Protein AF-A0A1L9B0I2-F1 (afdb_monomer_lite)

Organism: NCBI:txid83449

Foldseek 3Di:
DDDDPVDDQVVVQVVVQVVCVVVVPPDPDDDDPPDDDDRDDDDPQDGWPDPDPVCLVVTLRSLQVLLVQQQVQVLQPHACVVDPPPDSDPHNDRSDAQPRPCNVVSNVSNCVRPNRSHDDDHD

Sequence (123 aa):
MVVDLSLPLRLQAQLAIQFRDMSHHVDENKDPSGVSFDDAQLDVFDLGAAIDYDQRYDDPAYWRIRGREQQLMDFSGGAQSDTGKPHRTENVVRAVAKDNPRGRRFHDAATIRWGELHRYTGY

Structure (mmCIF, N/CA/C/O backbone):
data_AF-A0A1L9B0I2-F1
#
_entry.id   AF-A0A1L9B0I2-F1
#
loop_
_atom_site.group_PDB
_atom_site.id
_atom_site.type_symbol
_atom_site.label_atom_id
_atom_site.label_alt_id
_atom_site.label_comp_id
_atom_site.label_asym_id
_atom_site.label_entity_id
_atom_site.label_seq_id
_atom_site.pdbx_PDB_ins_code
_atom_site.Cartn_x
_atom_site.Cartn_y
_atom_site.Cartn_z
_atom_site.occupancy
_atom_sit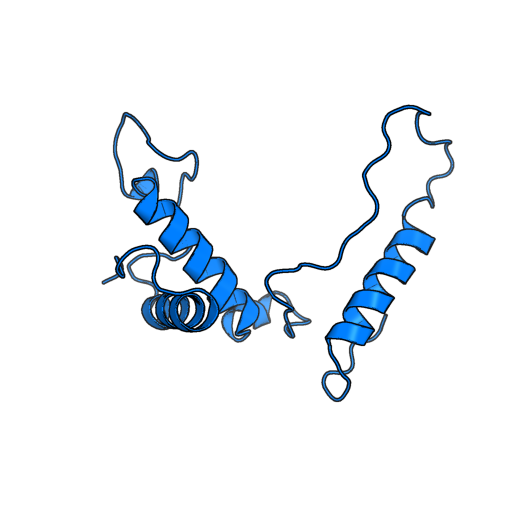e.B_iso_or_equiv
_atom_site.auth_seq_id
_atom_site.auth_comp_id
_atom_site.auth_asym_id
_atom_site.auth_atom_id
_atom_site.pdbx_PDB_model_num
ATOM 1 N N . MET A 1 1 ? 1.052 -2.260 -24.621 1.00 78.75 1 MET A N 1
ATOM 2 C CA . MET A 1 1 ? 2.464 -2.053 -24.228 1.00 78.75 1 MET A CA 1
ATOM 3 C C . MET A 1 1 ? 2.987 -3.354 -23.637 1.00 78.75 1 MET A C 1
ATOM 5 O O . MET A 1 1 ? 2.240 -3.991 -22.908 1.00 78.75 1 MET A O 1
ATOM 9 N N . VAL A 1 2 ? 4.210 -3.767 -23.968 1.00 84.94 2 VAL A N 1
ATOM 10 C CA . VAL A 1 2 ? 4.883 -4.901 -23.309 1.00 84.94 2 VAL A CA 1
ATOM 11 C C . VAL A 1 2 ? 5.690 -4.346 -22.136 1.00 84.94 2 VAL A C 1
ATOM 13 O O . VAL A 1 2 ? 6.371 -3.340 -22.320 1.00 84.94 2 VAL A O 1
ATOM 16 N N . VAL A 1 3 ? 5.591 -4.962 -20.955 1.00 87.62 3 VAL A N 1
ATOM 17 C CA . VAL A 1 3 ? 6.395 -4.578 -19.783 1.00 87.62 3 VAL A CA 1
ATOM 18 C C . VAL A 1 3 ? 7.616 -5.485 -19.688 1.00 87.62 3 VAL A C 1
ATOM 20 O O . VAL A 1 3 ? 7.481 -6.707 -19.650 1.00 87.62 3 VAL A O 1
ATOM 23 N N . ASP A 1 4 ? 8.797 -4.881 -19.638 1.00 90.88 4 ASP A N 1
ATOM 24 C CA . ASP A 1 4 ? 10.081 -5.555 -19.471 1.00 90.88 4 ASP A CA 1
ATOM 25 C C . ASP A 1 4 ? 10.647 -5.250 -18.080 1.00 90.88 4 ASP A C 1
ATOM 27 O O . ASP A 1 4 ? 11.116 -4.145 -17.803 1.00 90.88 4 ASP A O 1
ATOM 31 N N . LEU A 1 5 ? 10.621 -6.240 -17.188 1.00 89.25 5 LEU A N 1
ATOM 32 C CA . LEU A 1 5 ? 11.089 -6.085 -15.808 1.00 89.25 5 LEU A CA 1
ATOM 33 C C . LEU A 1 5 ? 12.617 -5.921 -15.691 1.00 89.25 5 LEU A C 1
ATOM 35 O O . LEU A 1 5 ? 13.108 -5.625 -14.602 1.00 89.25 5 LEU A O 1
ATOM 39 N N . SER A 1 6 ? 13.372 -6.082 -16.784 1.00 92.25 6 SER A N 1
ATOM 40 C CA . SER A 1 6 ? 14.804 -5.762 -16.829 1.00 92.25 6 SER A CA 1
ATOM 41 C C . SER A 1 6 ? 15.086 -4.268 -17.043 1.00 92.25 6 SER A C 1
ATOM 43 O O . SER A 1 6 ? 16.212 -3.814 -16.830 1.00 92.25 6 SER A O 1
ATOM 45 N N . LEU A 1 7 ? 14.067 -3.487 -17.419 1.00 92.50 7 LEU A N 1
ATOM 46 C CA . LEU A 1 7 ? 14.164 -2.048 -17.652 1.00 92.50 7 LEU A CA 1
ATOM 47 C C . LEU A 1 7 ? 13.586 -1.238 -16.477 1.00 92.50 7 LEU A C 1
ATOM 49 O O . LEU A 1 7 ? 12.742 -1.726 -15.724 1.00 92.50 7 LEU A O 1
ATOM 53 N N . PRO A 1 8 ? 13.971 0.044 -16.319 1.00 93.12 8 PRO A N 1
ATOM 54 C CA . PRO A 1 8 ? 13.433 0.891 -15.257 1.00 93.12 8 PRO A CA 1
ATOM 55 C C . PRO A 1 8 ? 11.900 1.025 -15.322 1.00 93.12 8 PRO A C 1
ATOM 57 O O . PRO A 1 8 ? 11.357 1.599 -16.268 1.00 93.12 8 PRO A O 1
ATOM 60 N N . LEU A 1 9 ? 11.199 0.558 -14.281 1.00 91.56 9 LEU A N 1
ATOM 61 C CA . LEU A 1 9 ? 9.727 0.588 -14.198 1.00 91.56 9 LEU A CA 1
ATOM 62 C C . LEU A 1 9 ? 9.144 1.996 -14.347 1.00 91.56 9 LEU A C 1
ATOM 64 O O . LEU A 1 9 ? 8.114 2.173 -14.987 1.00 91.56 9 LEU A O 1
ATOM 68 N N . ARG A 1 10 ? 9.817 3.019 -13.807 1.00 92.00 10 ARG A N 1
ATOM 69 C CA . ARG A 1 10 ? 9.334 4.406 -13.866 1.00 92.00 10 ARG A CA 1
ATOM 70 C C . ARG A 1 10 ? 9.176 4.918 -15.297 1.00 92.00 10 ARG A C 1
ATOM 72 O O . ARG A 1 10 ? 8.174 5.559 -15.591 1.00 92.00 10 ARG A O 1
ATOM 79 N N . LEU A 1 11 ? 10.141 4.625 -16.171 1.00 92.00 11 LEU A N 1
ATOM 80 C CA . LEU A 1 11 ? 10.074 5.035 -17.576 1.00 92.00 11 LEU A CA 1
ATOM 81 C C . LEU A 1 11 ? 8.923 4.322 -18.286 1.00 92.00 11 LEU A C 1
ATOM 83 O O . LEU A 1 11 ? 8.157 4.946 -19.010 1.00 92.00 11 LEU A O 1
ATOM 87 N N . GLN A 1 12 ? 8.760 3.026 -18.021 1.00 93.50 12 GLN A N 1
ATOM 88 C CA . GLN A 1 12 ? 7.673 2.238 -18.598 1.00 93.50 12 GLN A CA 1
ATOM 89 C C . GLN A 1 12 ? 6.298 2.716 -18.118 1.00 93.50 12 GLN A C 1
ATOM 91 O O . GLN A 1 12 ? 5.375 2.807 -18.918 1.00 93.50 12 GLN A O 1
ATOM 96 N N . ALA A 1 13 ? 6.161 3.094 -16.846 1.00 92.00 13 ALA A N 1
ATOM 97 C CA . ALA A 1 13 ? 4.916 3.631 -16.306 1.00 92.00 13 ALA A CA 1
ATOM 98 C C . ALA A 1 13 ? 4.578 5.026 -16.872 1.00 92.00 13 ALA A C 1
ATOM 100 O O . ALA A 1 13 ? 3.419 5.309 -17.163 1.00 92.00 13 ALA A O 1
ATOM 101 N N . GLN A 1 14 ? 5.583 5.879 -17.107 1.00 92.62 14 GLN A N 1
ATOM 102 C CA . GLN A 1 14 ? 5.397 7.155 -17.813 1.00 92.62 14 GLN A CA 1
ATOM 103 C C . GLN A 1 14 ? 4.932 6.944 -19.259 1.00 92.62 14 GLN A C 1
ATOM 105 O O . GLN A 1 14 ? 4.002 7.608 -19.709 1.00 92.62 14 GLN A O 1
ATOM 110 N N . LEU A 1 15 ? 5.537 5.989 -19.971 1.00 91.44 15 LEU A N 1
ATOM 111 C CA . LEU A 1 15 ? 5.108 5.617 -21.321 1.00 91.44 15 LEU A CA 1
ATOM 112 C C . LEU A 1 15 ? 3.688 5.034 -21.326 1.00 91.44 15 LEU A C 1
ATOM 114 O O . LEU A 1 15 ? 2.910 5.336 -22.224 1.00 91.44 15 LEU A O 1
ATOM 118 N N . ALA A 1 16 ? 3.324 4.240 -20.314 1.00 89.62 16 ALA A N 1
ATOM 119 C CA . ALA A 1 16 ? 1.978 3.685 -20.180 1.00 89.62 16 ALA A CA 1
ATOM 120 C C . ALA A 1 16 ? 0.906 4.781 -20.085 1.00 89.62 16 ALA A C 1
ATOM 122 O O . ALA A 1 16 ? -0.139 4.659 -20.721 1.00 89.62 16 ALA A O 1
ATOM 123 N N . ILE A 1 17 ? 1.182 5.857 -19.340 1.00 88.88 17 ILE A N 1
ATOM 124 C CA . ILE A 1 17 ? 0.307 7.034 -19.255 1.00 88.88 17 ILE A CA 1
ATOM 125 C C . ILE A 1 17 ? 0.182 7.713 -20.616 1.00 88.88 17 ILE A C 1
ATOM 127 O O . ILE A 1 17 ? -0.930 7.892 -21.095 1.00 88.88 17 ILE A O 1
ATOM 131 N N . GLN A 1 18 ? 1.303 7.988 -21.287 1.00 86.38 18 GLN A N 1
ATOM 132 C CA . GLN A 1 18 ? 1.279 8.608 -22.616 1.00 86.38 18 GLN A CA 1
ATOM 133 C C . GLN A 1 18 ? 0.472 7.775 -23.622 1.00 86.38 18 GLN A C 1
ATOM 135 O O . GLN A 1 18 ? -0.327 8.320 -24.378 1.00 86.38 18 GLN A O 1
ATOM 140 N N . PHE A 1 19 ? 0.626 6.446 -23.609 1.00 85.50 19 PHE A N 1
ATOM 141 C CA . PHE A 1 19 ? -0.163 5.559 -24.465 1.00 85.50 19 PHE A CA 1
ATOM 142 C C . PHE A 1 19 ? -1.644 5.535 -24.098 1.00 85.50 19 PHE A C 1
ATOM 144 O O . PHE A 1 19 ? -2.479 5.475 -25.004 1.00 85.50 19 PHE A O 1
ATOM 151 N N . ARG A 1 20 ? -1.979 5.577 -22.801 1.00 81.56 20 ARG A N 1
ATOM 152 C CA . ARG A 1 20 ? -3.364 5.727 -22.351 1.00 81.56 20 ARG A CA 1
ATOM 153 C C . ARG A 1 20 ? -3.936 7.023 -22.906 1.00 81.56 20 ARG A C 1
ATOM 155 O O . ARG A 1 20 ? -4.949 6.944 -23.580 1.00 81.56 20 ARG A O 1
ATOM 162 N N . ASP A 1 21 ? -3.292 8.164 -22.682 1.00 78.94 21 ASP A N 1
ATOM 163 C CA . ASP A 1 21 ? -3.812 9.481 -23.071 1.00 78.94 21 ASP A CA 1
ATOM 164 C C . ASP A 1 21 ? -3.982 9.602 -24.591 1.00 78.94 21 ASP A C 1
ATOM 166 O O . ASP A 1 21 ? -5.009 10.081 -25.064 1.00 78.94 21 ASP A O 1
ATOM 170 N N . MET A 1 22 ? -3.047 9.046 -25.373 1.00 76.19 22 MET A N 1
ATOM 171 C CA . MET A 1 22 ? -3.191 8.923 -26.832 1.00 76.19 22 MET A CA 1
ATOM 172 C C . MET A 1 22 ? -4.399 8.073 -27.264 1.00 76.19 22 MET A C 1
ATOM 174 O O . MET A 1 22 ? -4.879 8.230 -28.385 1.00 76.19 22 MET A O 1
ATOM 178 N N . SER A 1 23 ? -4.865 7.158 -26.410 1.00 71.94 23 SER A N 1
ATOM 179 C CA . SER A 1 23 ? -5.941 6.198 -26.703 1.00 71.94 23 SER A CA 1
ATOM 180 C C . SER A 1 23 ? -7.256 6.501 -25.966 1.00 71.94 23 SER A C 1
ATOM 182 O O . SER A 1 23 ? -8.262 5.852 -26.237 1.00 71.94 23 SER A O 1
ATOM 184 N N . HIS A 1 24 ? -7.265 7.448 -25.021 1.00 64.12 24 HIS A N 1
ATOM 185 C CA . HIS A 1 24 ? -8.360 7.677 -24.068 1.00 64.12 24 HIS A CA 1
ATOM 186 C C . HIS A 1 24 ? -9.567 8.413 -24.677 1.00 64.12 24 HIS A C 1
ATOM 188 O O . HIS A 1 24 ? -10.626 8.429 -24.063 1.00 64.12 24 HIS A O 1
ATOM 194 N N . HIS A 1 25 ? -9.438 8.946 -25.897 1.00 57.34 25 HIS A N 1
ATOM 195 C CA . HIS A 1 25 ? -10.495 9.666 -26.626 1.00 57.34 25 HIS A CA 1
ATOM 196 C C . HIS A 1 25 ? -10.878 8.993 -27.955 1.00 57.34 25 HIS A C 1
ATOM 198 O O . HIS A 1 25 ? -11.191 9.666 -28.934 1.00 57.34 25 HIS A O 1
ATOM 204 N N . VAL A 1 26 ? -10.809 7.659 -28.033 1.00 54.78 26 VAL A N 1
ATOM 205 C CA . VAL A 1 26 ? -11.327 6.917 -29.197 1.00 54.78 26 VAL A CA 1
ATOM 206 C C . VAL A 1 26 ? -12.759 6.455 -28.914 1.00 54.78 26 VAL A C 1
ATOM 208 O O . VAL A 1 26 ? -13.058 5.264 -28.932 1.00 54.78 26 VAL A O 1
ATOM 211 N N . ASP A 1 27 ? -13.651 7.398 -28.620 1.00 54.97 27 ASP A N 1
ATOM 212 C CA . ASP A 1 27 ? -15.079 7.228 -28.863 1.00 54.97 27 ASP A CA 1
ATOM 213 C C . ASP A 1 27 ? -15.515 8.180 -29.991 1.00 54.97 27 ASP A C 1
ATOM 215 O O . ASP A 1 27 ? -14.921 9.225 -30.247 1.00 54.97 27 ASP A O 1
ATOM 219 N N . GLU A 1 28 ? -16.500 7.763 -30.786 1.00 51.19 28 GLU A N 1
ATOM 220 C CA . GLU A 1 28 ? -16.895 8.455 -32.024 1.00 51.19 28 GLU A CA 1
ATOM 221 C C . GLU A 1 28 ? -17.664 9.775 -31.775 1.00 51.19 28 GLU A C 1
ATOM 223 O O . GLU A 1 28 ? -18.180 10.381 -32.716 1.00 51.19 28 GLU A O 1
ATOM 228 N N . ASN A 1 29 ? -17.747 10.245 -30.525 1.00 54.59 29 ASN A N 1
ATOM 229 C CA . ASN A 1 29 ? -18.519 11.415 -30.120 1.00 54.59 29 ASN A CA 1
ATOM 230 C C . ASN A 1 29 ? -17.630 12.457 -29.436 1.00 54.59 29 ASN A C 1
ATOM 232 O O . ASN A 1 29 ? -16.678 12.142 -28.741 1.00 54.59 29 ASN A O 1
ATOM 236 N N . LYS A 1 30 ? -17.952 13.741 -29.618 1.00 54.69 30 LYS A N 1
ATOM 237 C CA . LYS A 1 30 ? -17.254 14.810 -28.896 1.00 54.69 30 LYS A CA 1
ATOM 238 C C . LYS A 1 30 ? -17.606 14.733 -27.412 1.00 54.69 30 LYS A C 1
ATOM 240 O O . LYS A 1 30 ? -18.787 14.849 -27.077 1.00 54.69 30 LYS A O 1
ATOM 245 N N . ASP A 1 31 ? -16.589 14.630 -26.562 1.00 54.66 31 ASP A N 1
ATOM 246 C CA . ASP A 1 31 ? -16.724 14.812 -25.118 1.00 54.66 31 ASP A CA 1
ATOM 247 C C . ASP A 1 31 ? -17.526 16.089 -24.794 1.00 54.66 31 ASP A C 1
ATOM 249 O O . ASP A 1 31 ? -17.354 17.125 -25.458 1.00 54.66 31 ASP A O 1
ATOM 253 N N . PRO A 1 32 ? -18.409 16.064 -23.777 1.00 59.62 32 PRO A N 1
ATOM 254 C CA . PRO A 1 32 ? -19.093 17.263 -23.323 1.00 59.62 32 PRO A CA 1
ATOM 255 C C . PRO A 1 32 ? -18.055 18.303 -22.887 1.00 59.62 32 PRO A C 1
ATOM 257 O O . PRO A 1 32 ? -17.226 18.051 -22.016 1.00 59.62 32 PRO A O 1
ATOM 260 N N . SER A 1 33 ? -18.136 19.500 -23.475 1.00 55.38 33 SER A N 1
ATOM 261 C CA . SER A 1 33 ? -17.147 20.592 -23.414 1.00 55.38 33 SER A CA 1
ATOM 262 C C . SER A 1 33 ? -16.908 21.221 -22.029 1.00 55.38 33 SER A C 1
ATOM 264 O O . SER A 1 33 ? -16.428 22.348 -21.939 1.00 55.38 33 SER A O 1
ATOM 266 N N . GLY A 1 34 ? -17.297 20.548 -20.949 1.00 55.91 34 GLY A N 1
ATOM 267 C CA . GLY A 1 34 ? -17.214 21.049 -19.581 1.00 55.91 34 GLY A CA 1
ATOM 268 C C . GLY A 1 34 ? -17.010 19.978 -18.510 1.00 55.91 34 GLY A C 1
ATOM 269 O O . GLY A 1 34 ? -16.981 20.335 -17.338 1.00 55.91 34 GLY A O 1
ATOM 270 N N . VAL A 1 35 ? -16.860 18.698 -18.873 1.00 55.94 35 VAL A N 1
ATOM 271 C CA . VAL A 1 35 ? -16.510 17.633 -17.917 1.00 55.94 35 VAL A CA 1
ATOM 272 C C . VAL A 1 35 ? -15.184 17.017 -18.352 1.00 55.94 35 VAL A C 1
ATOM 274 O O . VAL A 1 35 ? -15.127 15.912 -18.874 1.00 55.94 35 VAL A O 1
ATOM 277 N N . SER A 1 36 ? -14.108 17.788 -18.206 1.00 61.09 36 SER A N 1
ATOM 278 C CA . SER A 1 36 ? -12.752 17.283 -18.417 1.00 61.09 36 SER A CA 1
ATOM 279 C C . SER A 1 36 ? -12.382 16.430 -17.211 1.00 61.09 36 SER A C 1
ATOM 281 O O . SER A 1 36 ? -12.314 16.945 -16.096 1.00 61.09 36 SER A O 1
ATOM 283 N N . PHE A 1 37 ? -12.151 15.134 -17.409 1.00 63.47 37 PHE A N 1
ATOM 284 C CA . PHE A 1 37 ? -11.316 14.393 -16.468 1.00 63.47 37 PHE A CA 1
ATOM 285 C C . PHE A 1 37 ? -9.913 15.022 -16.489 1.00 63.47 37 PHE A C 1
ATOM 287 O O . PHE A 1 37 ? -9.465 15.464 -17.548 1.00 63.47 37 PHE A O 1
ATOM 294 N N . ASP A 1 38 ? -9.252 15.119 -15.335 1.00 67.81 38 ASP A N 1
ATOM 295 C CA . ASP A 1 38 ? -7.862 15.580 -15.287 1.00 67.81 38 ASP A CA 1
ATOM 296 C C . ASP A 1 38 ? -6.944 14.601 -16.036 1.00 67.81 38 ASP A C 1
ATOM 298 O O . ASP A 1 38 ? -7.240 13.403 -16.138 1.00 67.81 38 ASP A O 1
ATOM 302 N N . ASP A 1 39 ? -5.808 15.114 -16.515 1.00 75.50 39 ASP A N 1
ATOM 303 C CA . ASP A 1 39 ? -4.770 14.308 -17.155 1.00 75.50 39 ASP A CA 1
ATOM 304 C C . ASP A 1 39 ? -4.349 13.139 -16.255 1.00 75.50 39 ASP A C 1
ATOM 306 O O . ASP A 1 39 ? -4.248 13.257 -15.026 1.00 75.50 39 ASP A O 1
ATOM 310 N N . ALA A 1 40 ? -4.061 11.994 -16.870 1.00 81.62 40 ALA A N 1
ATOM 311 C CA . ALA A 1 40 ? -3.551 10.845 -16.149 1.00 81.62 40 ALA A CA 1
ATOM 312 C C . ALA A 1 40 ? -2.189 11.174 -15.515 1.00 81.62 40 ALA A C 1
ATOM 314 O O . ALA A 1 40 ? -1.248 11.603 -16.180 1.00 81.62 40 ALA A O 1
ATOM 315 N N . GLN A 1 41 ? -2.063 10.931 -14.211 1.00 85.38 41 GLN A N 1
ATOM 316 C CA . GLN A 1 41 ? -0.822 11.169 -13.477 1.00 85.38 41 GLN A CA 1
ATOM 317 C C . GLN A 1 41 ? -0.233 9.867 -12.957 1.00 85.38 41 GLN A C 1
ATOM 319 O O . GLN A 1 41 ? -0.942 8.922 -12.609 1.00 85.38 41 GLN A O 1
ATOM 324 N N . LEU A 1 42 ? 1.097 9.834 -12.904 1.00 89.25 42 LEU A N 1
ATOM 325 C CA . LEU A 1 42 ? 1.822 8.724 -12.313 1.00 89.25 42 LEU A CA 1
ATOM 326 C C . LEU A 1 42 ? 1.614 8.732 -10.803 1.00 89.25 42 LEU A C 1
ATOM 328 O O . LEU A 1 42 ? 1.726 9.785 -10.175 1.00 89.25 42 LEU A O 1
ATOM 332 N N . ASP A 1 43 ? 1.373 7.554 -10.231 1.00 86.38 43 ASP A N 1
ATOM 333 C CA . ASP A 1 43 ? 1.289 7.414 -8.784 1.00 86.38 43 ASP A CA 1
ATOM 334 C C . ASP A 1 43 ? 2.600 7.897 -8.135 1.00 86.38 43 ASP A C 1
ATOM 336 O O . ASP A 1 43 ? 3.710 7.503 -8.512 1.00 86.38 43 ASP A O 1
ATOM 340 N N . VAL A 1 44 ? 2.463 8.816 -7.181 1.00 88.50 44 VAL A N 1
ATOM 341 C CA . VAL A 1 44 ? 3.578 9.443 -6.464 1.00 88.50 44 VAL A CA 1
ATOM 342 C C . VAL A 1 44 ? 4.062 8.596 -5.287 1.00 88.50 44 VAL A C 1
ATOM 344 O O . VAL A 1 44 ? 5.157 8.830 -4.768 1.00 88.50 44 VAL A O 1
ATOM 347 N N . PHE A 1 45 ? 3.257 7.633 -4.838 1.00 89.00 45 PHE A N 1
ATOM 348 C CA . PHE A 1 45 ? 3.516 6.861 -3.632 1.00 89.00 45 PHE A CA 1
ATOM 349 C C . PHE A 1 45 ? 4.366 5.626 -3.919 1.00 89.00 45 PHE A C 1
ATOM 351 O O . PHE A 1 45 ? 5.377 5.417 -3.230 1.00 89.00 45 PHE A O 1
ATOM 358 N N . ASP A 1 46 ? 3.995 4.835 -4.927 1.00 90.56 46 ASP A N 1
ATOM 359 C CA . ASP A 1 46 ? 4.746 3.643 -5.324 1.00 90.56 46 ASP A CA 1
ATOM 360 C C . ASP A 1 46 ? 4.436 3.179 -6.756 1.00 90.56 46 ASP A C 1
ATOM 362 O O . ASP A 1 46 ? 3.444 3.586 -7.353 1.00 90.56 46 ASP A O 1
ATOM 366 N N . LEU A 1 47 ? 5.288 2.305 -7.298 1.00 91.81 47 LEU A N 1
ATOM 367 C CA . LEU A 1 47 ? 5.116 1.685 -8.613 1.00 91.81 47 LEU A CA 1
ATOM 368 C C . LEU A 1 47 ? 5.247 0.167 -8.496 1.00 91.81 47 LEU A C 1
ATOM 370 O O . LEU A 1 47 ? 6.296 -0.340 -8.098 1.00 91.81 47 LEU A O 1
ATOM 374 N N . GLY A 1 48 ? 4.181 -0.545 -8.866 1.00 91.31 48 GLY A N 1
ATOM 375 C CA . GLY A 1 48 ? 4.155 -2.005 -8.884 1.00 91.31 48 GLY A CA 1
ATOM 376 C C . GLY A 1 48 ? 4.928 -2.612 -10.054 1.00 91.31 48 GLY A C 1
ATOM 377 O O . GLY A 1 48 ? 5.064 -2.011 -11.119 1.00 91.31 48 GLY A O 1
ATOM 378 N N . ALA A 1 49 ? 5.419 -3.827 -9.833 1.00 91.62 49 ALA A N 1
ATOM 379 C CA . ALA A 1 49 ? 6.055 -4.692 -10.820 1.00 91.62 49 ALA A CA 1
ATOM 380 C C . ALA A 1 49 ? 5.168 -5.887 -11.222 1.00 91.62 49 ALA A C 1
ATOM 382 O O . ALA A 1 49 ? 5.467 -6.559 -12.208 1.00 91.62 49 ALA A O 1
ATOM 383 N N . ALA A 1 50 ? 4.097 -6.178 -10.475 1.00 92.00 50 ALA A N 1
ATOM 384 C CA . ALA A 1 50 ? 3.155 -7.238 -10.813 1.00 92.00 50 ALA A CA 1
ATOM 385 C C . ALA A 1 50 ? 2.388 -6.889 -12.095 1.00 92.00 50 ALA A C 1
ATOM 387 O O . ALA A 1 50 ? 1.601 -5.944 -12.134 1.00 92.00 50 ALA A O 1
ATOM 388 N N . ILE A 1 51 ? 2.629 -7.676 -13.145 1.00 86.75 51 ILE A N 1
ATOM 389 C CA . ILE A 1 51 ? 1.939 -7.545 -14.437 1.00 86.75 51 ILE A CA 1
ATOM 390 C C . ILE A 1 51 ? 0.602 -8.279 -14.402 1.00 86.75 51 ILE A C 1
ATOM 392 O O . ILE A 1 51 ? -0.401 -7.789 -14.913 1.00 86.75 51 ILE A O 1
ATOM 396 N N . ASP A 1 52 ? 0.603 -9.454 -13.775 1.00 88.56 52 ASP A N 1
ATOM 397 C CA . ASP A 1 52 ? -0.592 -10.236 -13.508 1.00 88.56 52 ASP A CA 1
ATOM 398 C C . ASP A 1 52 ? -1.156 -9.852 -12.136 1.00 88.56 52 ASP A C 1
ATOM 400 O O . ASP A 1 52 ? -0.440 -9.836 -11.128 1.00 88.56 52 ASP A O 1
ATOM 404 N N . TYR A 1 53 ? -2.455 -9.563 -12.093 1.00 85.50 53 TYR A N 1
ATOM 405 C CA . TYR A 1 53 ? -3.143 -9.201 -10.864 1.00 85.50 53 TYR A CA 1
ATOM 406 C C . TYR A 1 53 ? -3.042 -10.302 -9.804 1.00 85.50 53 TYR A C 1
ATOM 408 O O . TYR A 1 53 ? -2.960 -9.998 -8.611 1.00 85.50 53 TYR A O 1
ATOM 416 N N . ASP A 1 54 ? -2.988 -11.573 -10.197 1.00 93.06 54 ASP A N 1
ATOM 417 C CA . ASP A 1 54 ? -2.856 -12.684 -9.250 1.00 93.06 54 ASP A CA 1
ATOM 418 C C . ASP A 1 54 ? -1.495 -12.709 -8.543 1.00 93.06 54 ASP A C 1
ATOM 420 O O . ASP A 1 54 ? -1.386 -13.193 -7.415 1.00 93.06 54 ASP A O 1
ATOM 424 N N . GLN A 1 55 ? -0.481 -12.064 -9.125 1.00 92.31 55 GLN A N 1
ATOM 425 C CA . GLN A 1 55 ? 0.859 -11.935 -8.549 1.00 92.31 55 GLN A CA 1
ATOM 426 C C . GLN A 1 55 ? 1.001 -10.733 -7.602 1.00 92.31 55 GLN A C 1
ATOM 428 O O . GLN A 1 55 ? 2.050 -10.553 -6.983 1.00 92.31 55 GLN A O 1
ATOM 433 N N . ARG A 1 56 ? -0.051 -9.920 -7.408 1.00 93.62 56 ARG A N 1
ATOM 434 C CA . ARG A 1 56 ? -0.011 -8.716 -6.547 1.00 93.62 56 ARG A CA 1
ATOM 435 C C . ARG A 1 56 ? 0.460 -8.992 -5.118 1.00 93.62 56 ARG A C 1
ATOM 437 O O . ARG A 1 56 ? 1.083 -8.145 -4.490 1.00 93.62 56 ARG A O 1
ATOM 444 N N . TYR A 1 57 ? 0.185 -10.181 -4.582 1.00 93.56 57 TYR A N 1
ATOM 445 C CA . TYR A 1 57 ? 0.594 -10.557 -3.225 1.00 93.56 57 TYR A CA 1
ATOM 446 C C . TYR A 1 57 ? 2.087 -10.851 -3.083 1.00 93.56 57 TYR A C 1
ATOM 448 O O . TYR A 1 57 ? 2.533 -11.059 -1.950 1.00 93.56 57 TYR A O 1
ATOM 456 N N . ASP A 1 58 ? 2.840 -10.830 -4.179 1.00 93.12 58 ASP A N 1
ATOM 457 C CA . ASP A 1 58 ? 4.295 -10.936 -4.200 1.00 93.12 58 ASP A CA 1
ATOM 458 C C . ASP A 1 58 ? 4.975 -9.595 -4.558 1.00 93.12 58 ASP A C 1
ATOM 460 O O . ASP A 1 58 ? 6.201 -9.511 -4.586 1.00 93.12 58 ASP A O 1
ATOM 464 N N . ASP A 1 59 ? 4.189 -8.526 -4.749 1.00 94.88 59 ASP A N 1
ATOM 465 C CA . ASP A 1 59 ? 4.665 -7.184 -5.090 1.00 94.88 59 ASP A CA 1
ATOM 466 C C . AS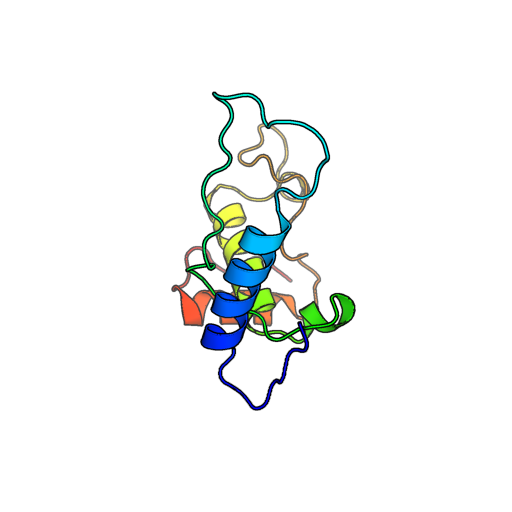P A 1 59 ? 4.867 -6.292 -3.843 1.00 94.88 59 ASP A C 1
ATOM 468 O O . ASP A 1 59 ? 3.907 -6.007 -3.112 1.00 94.88 59 ASP A O 1
ATOM 472 N N . PRO A 1 60 ? 6.087 -5.774 -3.599 1.00 94.81 60 PRO A N 1
ATOM 473 C CA . PRO A 1 60 ? 6.354 -4.851 -2.500 1.00 94.81 60 PRO A CA 1
ATOM 474 C C . PRO A 1 60 ? 5.526 -3.559 -2.521 1.00 94.81 60 PRO A C 1
ATOM 476 O O . PRO A 1 60 ? 5.183 -3.058 -1.448 1.00 94.81 60 PRO A O 1
ATOM 479 N N . ALA A 1 61 ? 5.201 -3.011 -3.695 1.00 95.31 61 ALA A N 1
ATOM 480 C CA . ALA A 1 61 ? 4.374 -1.812 -3.809 1.00 95.31 61 ALA A CA 1
ATOM 481 C C . ALA A 1 61 ? 2.951 -2.096 -3.314 1.00 95.31 61 ALA A C 1
ATOM 483 O O . ALA A 1 61 ? 2.401 -1.337 -2.514 1.00 95.31 61 ALA A O 1
ATOM 484 N N . TYR A 1 62 ? 2.392 -3.252 -3.689 1.00 96.12 62 TYR A N 1
ATOM 485 C CA . TYR A 1 62 ? 1.092 -3.695 -3.190 1.00 96.12 62 TYR A CA 1
ATOM 486 C C . TYR A 1 62 ? 1.111 -3.883 -1.668 1.00 96.12 62 TYR A C 1
ATOM 488 O O . TYR A 1 62 ? 0.189 -3.445 -0.976 1.00 96.12 62 TYR A O 1
ATOM 496 N N . TRP A 1 63 ? 2.182 -4.469 -1.117 1.00 97.75 63 TRP A N 1
ATOM 497 C CA . TRP A 1 63 ? 2.327 -4.618 0.334 1.00 97.75 63 TRP A CA 1
ATOM 498 C C . TRP A 1 63 ? 2.317 -3.284 1.064 1.00 97.75 63 TRP A C 1
ATOM 500 O O . TRP A 1 63 ? 1.602 -3.129 2.055 1.00 97.75 63 TRP A O 1
ATOM 510 N N . ARG A 1 64 ? 3.092 -2.319 0.566 1.00 97.94 64 ARG A N 1
ATOM 511 C CA . ARG A 1 64 ? 3.186 -0.982 1.147 1.00 97.94 64 ARG A CA 1
ATOM 512 C C . ARG A 1 64 ? 1.839 -0.280 1.096 1.00 97.94 64 ARG A C 1
ATOM 514 O O . ARG A 1 64 ? 1.357 0.144 2.141 1.00 97.94 64 ARG A O 1
ATOM 521 N N . ILE A 1 65 ? 1.208 -0.202 -0.075 1.00 97.12 65 ILE A N 1
ATOM 522 C CA . ILE A 1 65 ? -0.064 0.512 -0.247 1.00 97.12 65 ILE A CA 1
ATOM 523 C C . ILE A 1 65 ? -1.153 -0.085 0.651 1.00 97.12 65 ILE A C 1
ATOM 525 O O . ILE A 1 65 ? -1.766 0.645 1.427 1.00 97.12 65 ILE A O 1
ATOM 529 N N . ARG A 1 66 ? -1.332 -1.412 0.652 1.00 97.44 66 ARG A N 1
ATOM 530 C CA . ARG A 1 66 ? -2.333 -2.073 1.510 1.00 97.44 66 ARG A CA 1
ATOM 531 C C . ARG A 1 66 ? -2.004 -1.965 2.998 1.00 97.44 66 ARG A C 1
ATOM 533 O O . ARG A 1 66 ? -2.906 -1.791 3.814 1.00 97.44 66 ARG A O 1
ATOM 540 N N . GLY A 1 67 ? -0.724 -2.033 3.365 1.00 98.12 67 GLY A N 1
ATOM 541 C CA . GLY A 1 67 ? -0.280 -1.799 4.738 1.00 98.12 67 GLY A CA 1
ATOM 542 C C . GLY A 1 67 ? -0.575 -0.372 5.203 1.00 98.12 67 GLY A C 1
ATOM 543 O O . GLY A 1 67 ? -1.073 -0.173 6.310 1.00 98.12 67 GLY A O 1
ATOM 544 N N . ARG A 1 68 ? -0.337 0.624 4.343 1.00 98.25 68 ARG A N 1
ATOM 545 C CA . ARG A 1 68 ? -0.612 2.030 4.645 1.00 98.25 68 ARG A CA 1
ATOM 546 C C . ARG A 1 68 ? -2.104 2.317 4.731 1.00 98.25 68 ARG A C 1
ATOM 548 O O . ARG A 1 68 ? -2.516 3.027 5.643 1.00 98.25 68 ARG A O 1
ATOM 555 N N . GLU A 1 69 ? -2.898 1.740 3.833 1.00 97.38 69 GLU A N 1
ATOM 556 C CA . GLU A 1 69 ? -4.361 1.783 3.888 1.00 97.38 69 GLU A CA 1
ATOM 557 C C . GLU A 1 69 ? -4.854 1.244 5.239 1.00 97.38 69 GLU A C 1
ATOM 559 O O . GLU A 1 69 ? -5.621 1.917 5.924 1.00 97.38 69 GLU A O 1
ATOM 564 N N . GLN A 1 70 ? -4.324 0.102 5.699 1.00 98.06 70 GLN A N 1
ATOM 565 C CA . GLN A 1 70 ? -4.693 -0.447 7.005 1.00 98.06 70 GLN A CA 1
ATOM 566 C C . GLN A 1 70 ? -4.286 0.466 8.172 1.00 98.06 70 GLN A C 1
ATOM 568 O O . GLN A 1 70 ? -5.089 0.678 9.079 1.00 98.06 70 GLN A O 1
ATOM 573 N N . GLN A 1 71 ? -3.074 1.030 8.155 1.00 98.38 71 GLN A N 1
ATOM 574 C CA . GLN A 1 71 ? -2.635 1.962 9.201 1.00 98.38 71 GLN A CA 1
ATOM 575 C C . GLN A 1 71 ? -3.493 3.231 9.248 1.00 98.38 71 GLN A C 1
ATOM 577 O O . GLN A 1 71 ? -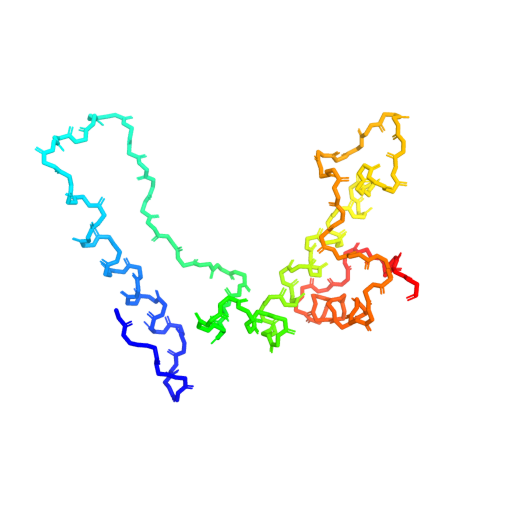3.793 3.711 10.336 1.00 98.38 71 GLN A O 1
ATOM 582 N N . LEU A 1 72 ? -3.891 3.771 8.090 1.00 97.44 72 LEU A N 1
ATOM 583 C CA . LEU A 1 72 ? -4.788 4.927 7.997 1.00 97.44 72 LEU A CA 1
ATOM 584 C C . LEU A 1 72 ? -6.161 4.602 8.576 1.00 97.44 72 LEU A C 1
ATOM 586 O O . LEU A 1 72 ? -6.675 5.363 9.391 1.00 97.44 72 LEU A O 1
ATOM 590 N N . MET A 1 73 ? -6.722 3.451 8.205 1.00 97.12 73 MET A N 1
ATOM 591 C CA . MET A 1 73 ? -7.989 2.993 8.761 1.00 97.12 73 MET A CA 1
ATOM 592 C C . MET A 1 73 ? -7.909 2.863 10.281 1.00 97.12 73 MET A C 1
ATOM 594 O O . MET A 1 73 ? -8.747 3.427 10.976 1.00 97.12 73 MET A O 1
ATOM 598 N N . ASP A 1 74 ? -6.894 2.172 10.806 1.00 97.06 74 ASP A N 1
ATOM 599 C CA . ASP A 1 74 ? -6.730 1.974 12.249 1.00 97.06 74 ASP A CA 1
ATOM 600 C C . ASP A 1 74 ? -6.520 3.310 12.984 1.00 97.06 74 ASP A C 1
ATOM 602 O O . ASP A 1 74 ? -7.164 3.554 14.005 1.00 97.06 74 ASP A O 1
ATOM 606 N N . PHE A 1 75 ? -5.709 4.217 12.426 1.00 97.25 75 PHE A N 1
ATOM 607 C CA . PHE A 1 75 ? -5.511 5.572 12.950 1.00 97.25 75 PHE A CA 1
ATOM 608 C C . PHE A 1 75 ? -6.820 6.371 13.025 1.00 97.25 75 PHE A C 1
ATOM 610 O O . PHE A 1 75 ? -7.077 7.056 14.015 1.00 97.25 75 PHE A O 1
ATOM 617 N N . SER A 1 76 ? -7.674 6.250 12.008 1.00 96.12 76 SER A N 1
ATOM 618 C CA . SER A 1 76 ? -8.980 6.914 11.941 1.00 96.12 76 SER A CA 1
ATOM 619 C C . SER A 1 76 ? -10.082 6.206 12.736 1.00 96.12 76 SER A C 1
ATOM 621 O O . SER A 1 76 ? -11.208 6.697 12.789 1.00 96.12 76 SER A O 1
ATOM 623 N N . GLY A 1 77 ? -9.778 5.096 13.411 1.00 94.62 77 GLY A N 1
ATOM 624 C CA . GLY A 1 77 ? -10.715 4.402 14.294 1.00 94.62 77 GLY A CA 1
ATOM 625 C C . GLY A 1 77 ? -11.189 3.037 13.808 1.00 94.62 77 GLY A C 1
ATOM 626 O O . GLY A 1 77 ? -12.156 2.535 14.364 1.00 94.62 77 GLY A O 1
ATOM 627 N N . GLY A 1 78 ? -10.515 2.435 12.831 1.00 95.44 78 GLY A N 1
ATOM 628 C CA . GLY A 1 78 ? -10.709 1.058 12.377 1.00 95.44 78 GLY A CA 1
ATOM 629 C C . GLY A 1 78 ? -11.781 0.879 11.300 1.00 95.44 78 GLY A C 1
ATOM 630 O O . GLY A 1 78 ? -12.558 1.786 10.998 1.00 95.44 78 GLY A O 1
ATOM 631 N N . ALA A 1 79 ? -11.818 -0.323 10.714 1.00 95.88 79 ALA A N 1
ATOM 632 C CA . ALA A 1 79 ? -12.874 -0.741 9.790 1.00 95.88 79 ALA A CA 1
ATOM 633 C C . ALA A 1 79 ? -14.208 -0.929 10.526 1.00 95.88 79 ALA A C 1
ATOM 635 O O . ALA A 1 79 ? -14.224 -1.236 11.721 1.00 95.88 79 ALA A O 1
ATOM 636 N N . GLN A 1 80 ? -15.332 -0.878 9.815 1.00 96.06 80 GLN A N 1
ATOM 637 C CA . GLN A 1 80 ? -16.641 -1.217 10.396 1.00 96.06 80 GLN A CA 1
ATOM 638 C C . GLN A 1 80 ? -16.721 -2.693 10.819 1.00 96.06 80 GLN A C 1
ATOM 640 O O . GLN A 1 80 ? -17.374 -3.029 11.800 1.00 96.06 80 GLN A O 1
ATOM 645 N N . SER A 1 81 ? -15.998 -3.591 10.144 1.00 93.19 81 SER A N 1
ATOM 646 C CA . SER A 1 81 ? -15.877 -4.991 10.571 1.00 93.19 81 SER A CA 1
ATOM 647 C C . SER A 1 81 ? -15.185 -5.151 11.930 1.00 93.19 81 SER A C 1
ATOM 649 O O . SER A 1 81 ? -15.369 -6.165 12.595 1.00 93.19 81 SER A O 1
ATOM 651 N N . ASP A 1 82 ? -14.375 -4.169 12.335 1.00 91.31 82 ASP A N 1
ATOM 652 C CA . ASP A 1 82 ? -13.723 -4.139 13.646 1.00 91.31 82 ASP A CA 1
ATOM 653 C C . ASP A 1 82 ? -14.494 -3.311 14.670 1.00 91.31 82 ASP A C 1
ATOM 655 O O . ASP A 1 82 ? -14.287 -3.472 15.874 1.00 91.31 82 ASP A O 1
ATOM 659 N N . THR A 1 83 ? -15.340 -2.393 14.198 1.00 87.31 83 THR A N 1
ATOM 660 C CA . THR A 1 83 ? -15.939 -1.341 15.014 1.00 87.31 83 THR A CA 1
ATOM 661 C C . THR A 1 83 ? -17.446 -1.249 14.805 1.00 87.31 83 THR A C 1
ATOM 663 O O . THR A 1 83 ? -17.957 -1.103 13.697 1.00 87.31 83 THR A O 1
ATOM 666 N N . GLY A 1 84 ? -18.191 -1.324 15.909 1.00 88.44 84 GLY A N 1
ATOM 667 C CA . GLY A 1 84 ? -19.638 -1.124 15.897 1.00 88.44 84 GLY A CA 1
ATOM 668 C C . GLY A 1 84 ? -20.035 0.325 15.596 1.00 88.44 84 GLY A C 1
ATOM 669 O O . GLY A 1 84 ? -19.203 1.198 15.356 1.00 88.44 84 GLY A O 1
ATOM 670 N N . LYS A 1 85 ? -21.341 0.600 15.642 1.00 91.69 85 LYS A N 1
ATOM 671 C CA . LYS A 1 85 ? -21.862 1.965 15.486 1.00 91.69 85 LYS A CA 1
ATOM 672 C C . LYS A 1 85 ? -21.533 2.828 16.724 1.00 91.69 85 LYS A C 1
ATOM 674 O O . LYS A 1 85 ? -21.602 2.306 17.837 1.00 91.69 85 LYS A O 1
ATOM 679 N N . PRO A 1 86 ? -21.273 4.140 16.564 1.00 92.44 86 PRO A N 1
ATOM 680 C CA . PRO A 1 86 ? -21.164 4.861 15.294 1.00 92.44 86 PRO A CA 1
ATOM 681 C C . PRO A 1 86 ? -19.833 4.571 14.581 1.00 92.44 86 PRO A C 1
ATOM 683 O O . PRO A 1 86 ? -18.782 4.515 15.218 1.00 92.44 86 PRO A O 1
ATOM 686 N N . HIS A 1 87 ? -19.885 4.413 13.257 1.00 93.88 87 HIS A N 1
ATOM 687 C CA . HIS A 1 87 ? -18.693 4.160 12.450 1.00 93.88 87 HIS A CA 1
ATOM 688 C C . HIS A 1 87 ? -17.807 5.404 12.377 1.00 93.88 87 HIS A C 1
ATOM 690 O O . HIS A 1 87 ? -18.302 6.528 12.300 1.00 93.88 87 HIS A O 1
ATOM 696 N N . ARG A 1 88 ? -16.489 5.187 12.404 1.00 92.38 88 ARG A N 1
ATOM 697 C CA . ARG A 1 88 ? -15.484 6.254 12.264 1.00 92.38 88 ARG A CA 1
ATOM 698 C C . ARG A 1 88 ? -14.845 6.301 10.878 1.00 92.38 88 ARG A C 1
ATOM 700 O O . ARG A 1 88 ? -14.259 7.315 10.518 1.00 92.38 88 ARG A O 1
ATOM 707 N N . THR A 1 89 ? -14.975 5.220 10.110 1.00 92.62 89 THR A N 1
ATOM 708 C CA . THR A 1 89 ? -14.539 5.122 8.715 1.00 92.62 89 THR A CA 1
ATOM 709 C C . THR A 1 89 ? -15.661 4.523 7.861 1.00 92.62 89 THR A C 1
ATOM 711 O O . THR A 1 89 ? -16.493 3.752 8.349 1.00 92.62 89 THR A O 1
ATOM 714 N N . GLU A 1 90 ? -15.675 4.860 6.571 1.00 93.38 90 GLU A N 1
ATOM 715 C CA . GLU A 1 90 ? -16.599 4.274 5.584 1.00 93.38 90 GLU A CA 1
ATOM 716 C C . GLU A 1 90 ? -16.127 2.894 5.085 1.00 93.38 90 GLU A C 1
ATOM 718 O O . GLU A 1 90 ? -16.841 2.189 4.372 1.00 93.38 90 GLU A O 1
ATOM 723 N N . ASN A 1 91 ? -14.921 2.469 5.470 1.00 95.38 91 ASN A N 1
ATOM 724 C CA . ASN A 1 91 ? -14.375 1.174 5.093 1.00 95.38 91 ASN A CA 1
ATOM 725 C C . ASN A 1 91 ? -15.096 0.052 5.849 1.00 95.38 91 ASN A C 1
ATOM 727 O O . ASN A 1 91 ? -14.829 -0.212 7.024 1.00 95.38 91 ASN A O 1
ATOM 731 N N . VAL A 1 92 ? -15.986 -0.649 5.143 1.00 95.94 92 VAL A N 1
ATOM 732 C CA . VAL A 1 92 ? -16.727 -1.799 5.683 1.00 95.94 92 VAL A CA 1
ATOM 733 C C . VAL A 1 92 ? -15.776 -2.891 6.176 1.00 95.94 92 VAL A C 1
ATOM 735 O O . VAL A 1 92 ? -15.967 -3.444 7.257 1.00 95.94 92 VAL A O 1
ATOM 738 N N . VAL A 1 93 ? -14.728 -3.176 5.401 1.00 96.19 93 VAL A N 1
ATOM 739 C CA . VAL A 1 93 ? -13.738 -4.220 5.682 1.00 96.19 93 VAL A CA 1
ATOM 740 C C . VAL A 1 93 ? -12.334 -3.646 5.761 1.00 96.19 93 VAL A C 1
ATOM 742 O O . VAL A 1 93 ? -12.027 -2.628 5.145 1.00 96.19 93 VAL A O 1
ATOM 745 N N . ARG A 1 94 ? -11.475 -4.353 6.493 1.00 96.75 94 ARG A N 1
ATOM 746 C CA . ARG A 1 94 ? -10.038 -4.093 6.600 1.00 96.75 94 ARG A CA 1
ATOM 747 C C . ARG A 1 94 ? -9.334 -4.159 5.243 1.00 96.75 94 ARG A C 1
ATOM 749 O O . ARG A 1 94 ? -9.629 -5.031 4.425 1.00 96.75 94 ARG A O 1
ATOM 756 N N . ALA A 1 95 ? -8.323 -3.315 5.052 1.00 96.69 95 ALA A N 1
ATOM 757 C CA . ALA A 1 95 ? -7.411 -3.422 3.917 1.00 96.69 95 ALA A CA 1
ATOM 758 C C . ALA A 1 95 ? -6.536 -4.687 4.007 1.00 96.69 95 ALA A C 1
ATOM 760 O O . ALA A 1 95 ? -6.234 -5.318 2.986 1.00 96.69 95 ALA A O 1
ATOM 761 N N . VAL A 1 96 ? -6.174 -5.084 5.233 1.00 97.44 96 VAL A N 1
ATOM 762 C CA . VAL A 1 96 ? -5.455 -6.323 5.549 1.00 97.44 96 VAL A CA 1
ATOM 763 C C . VAL A 1 96 ? -6.167 -7.034 6.704 1.00 97.44 96 VAL A C 1
ATOM 765 O O . VAL A 1 96 ? -6.271 -6.507 7.817 1.00 97.44 96 VAL A O 1
ATOM 768 N N . ALA A 1 97 ? -6.674 -8.241 6.434 1.00 96.31 97 ALA A N 1
ATOM 769 C CA . ALA A 1 97 ? -7.356 -9.070 7.428 1.00 96.31 97 ALA A CA 1
ATOM 770 C C . ALA A 1 97 ? -6.448 -9.375 8.634 1.00 96.31 97 ALA A C 1
ATOM 772 O O . ALA A 1 97 ? -5.232 -9.503 8.480 1.00 96.31 97 ALA A O 1
ATOM 773 N N . LYS A 1 98 ? -7.035 -9.482 9.835 1.00 95.50 98 LYS A N 1
ATOM 774 C CA . LYS A 1 98 ? -6.273 -9.678 11.083 1.00 95.50 98 LYS A CA 1
ATOM 775 C C . LYS A 1 98 ? -5.515 -11.000 11.118 1.00 95.50 98 LYS A C 1
ATOM 777 O O . LYS A 1 98 ? -4.433 -11.055 11.679 1.00 95.50 98 LYS A O 1
ATOM 782 N N . ASP A 1 99 ? -6.092 -12.030 10.520 1.00 96.19 99 ASP A N 1
ATOM 783 C CA . ASP A 1 99 ? -5.573 -13.391 10.417 1.00 96.19 99 ASP A CA 1
ATOM 784 C C . ASP A 1 99 ? -4.773 -13.629 9.129 1.00 96.19 99 ASP A C 1
ATOM 786 O O . ASP A 1 99 ? -4.380 -14.759 8.837 1.00 96.19 99 ASP A O 1
ATOM 790 N N . ASN A 1 100 ? -4.508 -12.580 8.341 1.00 96.00 100 ASN A N 1
ATOM 791 C CA . ASN A 1 100 ? -3.665 -12.723 7.167 1.00 96.00 100 ASN A CA 1
ATOM 792 C C . ASN A 1 100 ? -2.255 -13.149 7.620 1.00 96.00 100 ASN A C 1
ATOM 794 O O . ASN A 1 100 ? -1.582 -12.367 8.296 1.00 96.00 100 ASN A O 1
ATOM 798 N N . PRO A 1 101 ? -1.743 -14.321 7.197 1.00 95.69 101 PRO A N 1
ATOM 799 C CA . PRO A 1 101 ? -0.443 -14.822 7.650 1.00 95.69 101 PRO A CA 1
ATOM 800 C C . PRO A 1 101 ? 0.722 -13.929 7.207 1.00 95.69 101 PRO A C 1
ATOM 802 O O . PRO A 1 101 ? 1.805 -13.962 7.786 1.00 95.69 101 PRO A O 1
ATOM 805 N N . ARG A 1 102 ? 0.515 -13.109 6.170 1.00 95.94 102 ARG A N 1
ATOM 806 C CA . ARG A 1 102 ? 1.474 -12.109 5.699 1.00 95.94 102 ARG A CA 1
ATOM 807 C C . ARG A 1 102 ? 1.200 -10.723 6.288 1.00 95.94 102 ARG A C 1
ATOM 809 O O . ARG A 1 102 ? 1.962 -9.816 5.987 1.00 95.94 102 ARG A O 1
ATOM 816 N N . GLY A 1 103 ? 0.171 -10.525 7.116 1.00 97.31 103 GLY A N 1
ATOM 817 C CA . GLY A 1 103 ? -0.302 -9.211 7.569 1.00 97.31 103 GLY A CA 1
ATOM 818 C C . GLY A 1 103 ? 0.793 -8.334 8.176 1.00 97.31 103 GLY A C 1
ATOM 819 O O . GLY A 1 103 ? 0.917 -7.159 7.826 1.00 97.31 103 GLY A O 1
ATOM 820 N N . ARG A 1 104 ? 1.677 -8.927 8.986 1.00 97.94 104 ARG A N 1
ATOM 821 C CA . ARG A 1 104 ? 2.839 -8.224 9.543 1.00 97.94 104 ARG A CA 1
ATOM 822 C C . ARG A 1 104 ? 3.799 -7.706 8.465 1.00 97.94 104 ARG A C 1
ATOM 824 O O . ARG A 1 104 ? 4.316 -6.603 8.591 1.00 97.94 104 ARG A O 1
ATOM 831 N N . ARG A 1 105 ? 3.974 -8.446 7.367 1.00 97.88 105 ARG A N 1
ATOM 832 C CA . ARG A 1 105 ? 4.806 -8.036 6.224 1.00 97.88 105 ARG A CA 1
ATOM 833 C C . ARG A 1 105 ? 4.241 -6.791 5.532 1.00 97.88 105 ARG A C 1
ATOM 835 O O . ARG A 1 105 ? 5.014 -5.911 5.172 1.00 97.88 105 ARG A O 1
ATOM 842 N N . PHE A 1 106 ? 2.918 -6.693 5.384 1.00 98.44 106 PHE A N 1
ATOM 843 C CA . PHE A 1 106 ? 2.260 -5.492 4.845 1.00 98.44 106 PHE A CA 1
ATOM 844 C C . PHE A 1 106 ? 2.512 -4.275 5.740 1.00 98.44 106 PHE A C 1
ATOM 846 O O . PHE A 1 106 ? 2.920 -3.219 5.257 1.00 98.44 106 PHE A O 1
ATOM 853 N N . HIS A 1 107 ? 2.317 -4.444 7.051 1.00 98.62 107 HIS A N 1
ATOM 854 C CA . HIS A 1 107 ? 2.562 -3.394 8.042 1.00 98.62 107 HIS A CA 1
ATOM 855 C C . HIS A 1 107 ? 4.004 -2.900 8.015 1.00 98.62 107 HIS A C 1
ATOM 857 O O . HIS A 1 107 ? 4.247 -1.702 7.891 1.00 98.62 107 HIS A O 1
ATOM 863 N N . ASP A 1 108 ? 4.959 -3.823 8.097 1.00 98.44 108 ASP A N 1
ATOM 864 C CA . ASP A 1 108 ? 6.375 -3.482 8.147 1.00 98.44 108 ASP A CA 1
ATOM 865 C C . ASP A 1 108 ? 6.819 -2.810 6.839 1.00 98.44 108 ASP A C 1
ATOM 867 O O . ASP A 1 108 ? 7.537 -1.814 6.880 1.00 98.44 108 ASP A O 1
ATOM 871 N N . ALA A 1 109 ? 6.336 -3.274 5.679 1.00 98.19 109 ALA A N 1
ATOM 872 C CA . ALA A 1 109 ? 6.648 -2.656 4.391 1.00 98.19 109 ALA A CA 1
ATOM 873 C C . ALA A 1 109 ? 6.185 -1.188 4.327 1.00 98.19 109 ALA A C 1
ATOM 875 O O . ALA A 1 109 ? 6.962 -0.318 3.926 1.00 98.19 109 ALA A O 1
ATOM 876 N N . ALA 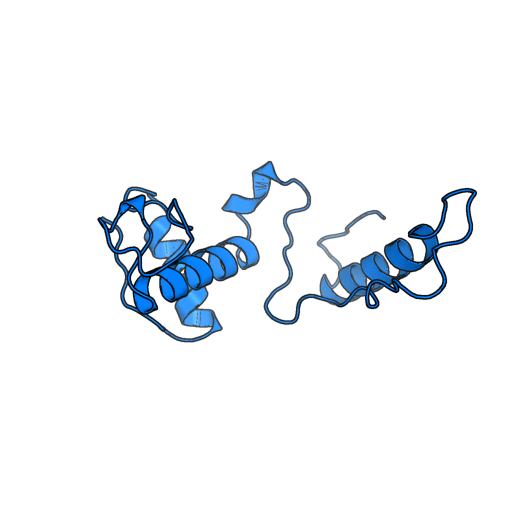A 1 110 ? 4.952 -0.901 4.759 1.00 98.38 110 ALA A N 1
ATOM 877 C CA . ALA A 1 110 ? 4.421 0.461 4.825 1.00 98.38 110 ALA A CA 1
ATOM 878 C C . ALA A 1 110 ? 5.197 1.337 5.821 1.00 98.38 110 ALA A 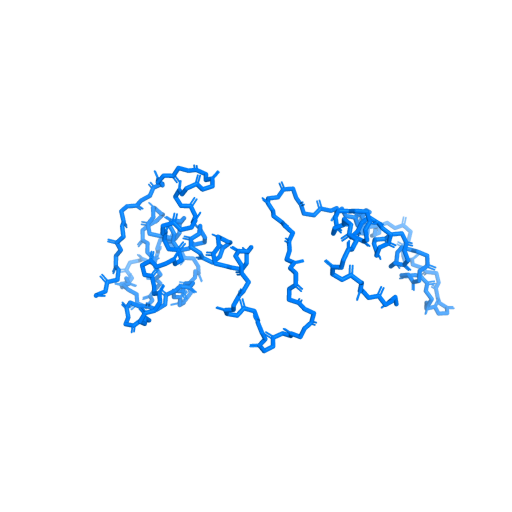C 1
ATOM 880 O O . ALA A 1 110 ? 5.590 2.456 5.487 1.00 98.38 110 ALA A O 1
ATOM 881 N N . THR A 1 111 ? 5.474 0.805 7.014 1.00 98.56 111 THR A N 1
ATOM 882 C CA . THR A 1 111 ? 6.247 1.484 8.063 1.00 98.56 111 THR A CA 1
ATOM 883 C C . THR A 1 111 ? 7.659 1.829 7.599 1.00 98.56 111 THR A C 1
ATOM 885 O O . THR A 1 111 ? 8.124 2.940 7.833 1.00 98.56 111 THR A O 1
ATOM 888 N N . ILE A 1 112 ? 8.340 0.924 6.894 1.00 98.06 112 ILE A N 1
ATOM 889 C CA . ILE A 1 112 ? 9.676 1.182 6.338 1.00 98.06 112 ILE A CA 1
ATOM 890 C C . ILE A 1 112 ? 9.628 2.312 5.301 1.00 98.06 112 ILE A C 1
ATOM 892 O O . ILE A 1 112 ? 10.541 3.133 5.241 1.00 98.06 112 ILE A O 1
ATOM 896 N N . ARG A 1 113 ? 8.574 2.365 4.475 1.00 97.25 113 ARG A N 1
ATOM 897 C CA . ARG A 1 113 ? 8.460 3.341 3.384 1.00 97.25 113 ARG A CA 1
ATOM 898 C C . ARG A 1 113 ? 8.051 4.740 3.857 1.00 97.25 113 ARG A C 1
ATOM 900 O O . ARG A 1 113 ? 8.588 5.714 3.329 1.00 97.25 113 ARG A O 1
ATOM 907 N N . TRP A 1 114 ? 7.108 4.841 4.798 1.00 97.69 114 TRP A N 1
ATOM 908 C CA . TRP A 1 114 ? 6.466 6.111 5.188 1.00 97.69 114 TRP A CA 1
ATOM 909 C C . TRP A 1 114 ? 6.440 6.387 6.699 1.00 97.69 114 TRP A C 1
ATOM 911 O O . TRP A 1 114 ? 5.850 7.381 7.122 1.00 97.69 114 TRP A O 1
ATOM 921 N N . GLY A 1 115 ? 7.063 5.537 7.515 1.00 98.12 115 GLY A N 1
ATOM 922 C CA . GLY A 1 115 ? 6.963 5.588 8.972 1.00 98.12 115 GLY A CA 1
ATOM 923 C C . GLY A 1 115 ? 5.683 4.938 9.504 1.00 98.12 115 GLY A C 1
ATOM 924 O O . GLY A 1 115 ? 4.677 4.818 8.800 1.00 98.12 115 GLY A O 1
ATOM 925 N N . GLU A 1 116 ? 5.726 4.506 10.766 1.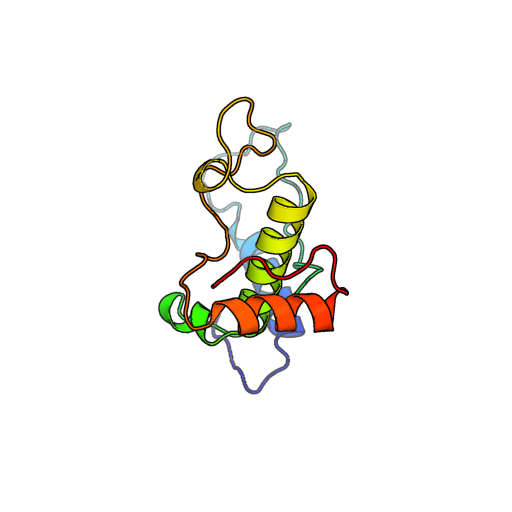00 98.44 116 GLU A N 1
ATOM 926 C CA . GLU A 1 116 ? 4.562 3.926 11.440 1.00 98.44 116 GLU A CA 1
ATOM 927 C C . GLU A 1 116 ? 3.553 5.032 11.765 1.00 98.44 116 GLU A C 1
ATOM 929 O O . GLU A 1 116 ? 3.839 5.930 12.555 1.00 98.44 116 GLU A O 1
ATOM 934 N N . LEU A 1 117 ? 2.365 4.967 11.158 1.00 98.50 117 LEU A N 1
ATOM 935 C CA . LEU A 1 117 ? 1.259 5.870 11.496 1.00 98.50 117 LEU A CA 1
ATOM 936 C C . LEU A 1 117 ? 0.419 5.345 12.668 1.00 98.50 117 LEU A C 1
ATOM 938 O O . LEU A 1 117 ? -0.067 6.117 13.490 1.00 98.50 117 LEU A O 1
ATOM 942 N N . HIS A 1 118 ? 0.242 4.030 12.739 1.00 98.19 118 HIS A N 1
ATOM 943 C CA . HIS A 1 118 ? -0.493 3.345 13.793 1.00 98.19 118 HIS A CA 1
ATOM 944 C C . HIS A 1 118 ? 0.127 1.967 14.006 1.00 98.19 118 HIS A C 1
ATOM 946 O O . HIS A 1 118 ? 0.604 1.380 13.041 1.00 98.19 118 HIS A O 1
ATOM 952 N N . ARG A 1 119 ? 0.107 1.447 15.240 1.00 97.88 119 ARG A N 1
ATOM 953 C CA . ARG A 1 119 ? 0.667 0.127 15.584 1.00 97.88 119 ARG A CA 1
ATOM 954 C C . ARG A 1 119 ? -0.048 -1.009 14.853 1.00 97.88 119 ARG A C 1
ATOM 956 O O . ARG A 1 119 ? -1.229 -0.888 14.535 1.00 97.88 119 ARG A O 1
ATOM 963 N N . TYR A 1 120 ? 0.652 -2.127 14.654 1.00 98.06 120 TYR A N 1
ATOM 964 C CA . TYR A 1 120 ? 0.084 -3.344 14.062 1.00 98.06 120 TYR A CA 1
ATOM 965 C C . TYR A 1 120 ? -1.091 -3.890 14.891 1.00 98.06 120 TYR A C 1
ATOM 967 O O . TYR A 1 120 ? -0.993 -3.992 16.114 1.00 98.06 120 TYR A O 1
ATOM 975 N N . THR A 1 121 ? -2.182 -4.261 14.218 1.00 96.62 121 THR A N 1
ATOM 976 C CA . THR A 1 121 ? -3.458 -4.692 14.830 1.00 96.62 121 THR A CA 1
ATOM 977 C C . THR A 1 121 ? -3.924 -6.094 14.395 1.00 96.62 121 THR A C 1
ATOM 979 O O . THR A 1 121 ? -5.056 -6.482 14.693 1.00 96.62 121 THR A O 1
ATOM 982 N N . GLY A 1 122 ? -3.089 -6.851 13.670 1.00 94.56 122 GLY A N 1
ATOM 983 C CA . GLY A 1 122 ? -3.359 -8.258 13.338 1.00 94.56 122 GLY A CA 1
ATOM 984 C C . GLY A 1 122 ? -2.998 -9.229 14.470 1.00 94.56 122 GLY A C 1
ATOM 985 O O . GLY A 1 122 ? -2.412 -8.813 15.473 1.00 94.56 122 GLY A O 1
ATOM 986 N N . TYR A 1 123 ? -3.360 -10.504 14.295 1.00 92.69 123 TYR A N 1
ATOM 987 C CA . TYR A 1 123 ? -3.071 -11.606 15.223 1.00 92.69 123 TYR A CA 1
ATOM 988 C C . TYR A 1 123 ? -1.748 -12.310 14.906 1.00 92.69 123 TYR A C 1
ATOM 990 O O . TYR A 1 123 ? -1.289 -12.227 13.741 1.00 92.69 123 TYR A O 1
#

Radius of gyration: 18.37 Å; chains: 1; bounding box: 37×36×48 Å

pLDDT: mean 88.68, std 12.72, range [51.19, 98.62]

Secondary structure (DSSP, 8-state):
----TTS-HHHHHHHHHHHHHHHTT-SSSPPPTT-PPPPP---SS-----SSGGGGGG-HHHHHHHHHHHHHHHHTT--TTT--SSPS-S-SS-SS-TT-TTHHHHHHHHHHHH--SS-----